Protein AF-X1GI51-F1 (afdb_monomer)

Secondary structure (DSSP, 8-state):
--THHHHHHHHHHHHHHHHHTSS---STTB-EEEEEEEEEEEETTEEEEEEEEEE--STT-BPPP---
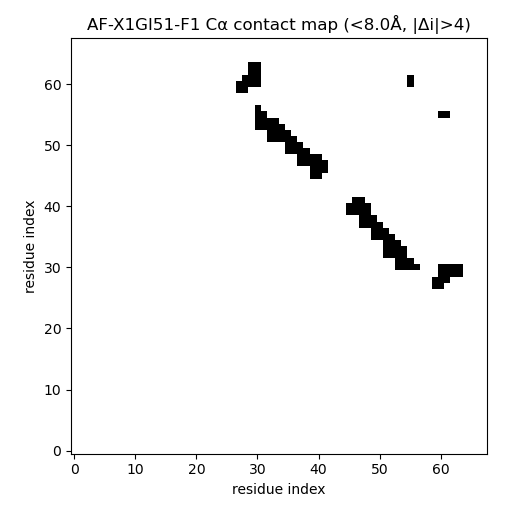
pLDDT: mean 79.6, std 14.2, range [50.38, 97.25]

Structure (mmCIF, N/CA/C/O backbone):
data_AF-X1GI51-F1
#
_entry.id   AF-X1GI51-F1
#
loop_
_atom_site.group_PDB
_atom_site.id
_atom_site.type_symbol
_atom_site.label_atom_id
_atom_site.label_alt_id
_atom_site.label_comp_id
_atom_site.label_asym_id
_atom_site.label_entity_id
_atom_site.label_seq_id
_atom_site.pdbx_PDB_ins_code
_atom_site.Cartn_x
_atom_site.Cartn_y
_atom_site.Cartn_z
_atom_site.occupancy
_atom_site.B_iso_or_equiv
_atom_site.auth_seq_id
_atom_site.auth_comp_id
_atom_site.auth_asym_id
_atom_site.auth_atom_id
_atom_site.pdbx_PDB_model_num
ATOM 1 N N . MET A 1 1 ? 43.363 24.241 -32.427 1.00 57.56 1 MET A N 1
ATOM 2 C CA . MET A 1 1 ? 42.318 24.685 -31.473 1.00 57.56 1 MET A CA 1
ATOM 3 C C . MET A 1 1 ? 40.917 24.198 -31.903 1.00 57.56 1 MET A C 1
ATOM 5 O O . MET A 1 1 ? 39.994 24.986 -31.954 1.00 57.56 1 MET A O 1
ATOM 9 N N . SER A 1 2 ? 40.743 22.901 -32.224 1.00 57.31 2 SER A N 1
ATOM 10 C CA . SER A 1 2 ? 39.490 22.360 -32.817 1.00 57.31 2 SER A CA 1
ATOM 11 C C . SER A 1 2 ? 38.963 21.079 -32.125 1.00 57.31 2 SER A C 1
ATOM 13 O O . SER A 1 2 ? 37.786 20.756 -32.208 1.00 57.31 2 SER A O 1
ATOM 15 N N . LYS A 1 3 ? 39.785 20.405 -31.301 1.00 61.25 3 LYS A N 1
ATOM 16 C CA . LYS A 1 3 ? 39.424 19.155 -30.594 1.00 61.25 3 LYS A CA 1
ATOM 17 C C . LYS A 1 3 ? 38.422 19.335 -29.431 1.00 61.25 3 LYS A C 1
ATOM 19 O O . LYS A 1 3 ? 37.940 18.349 -28.891 1.0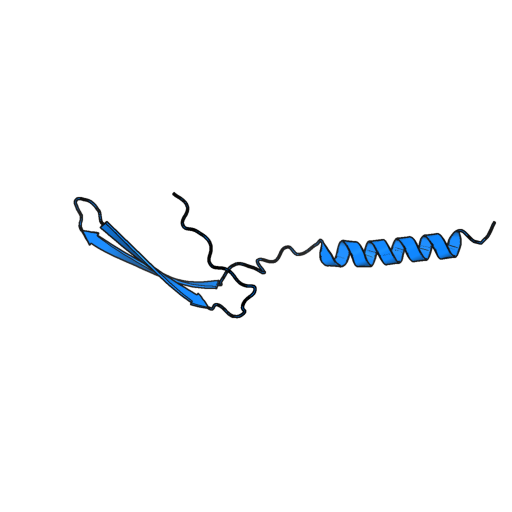0 61.25 3 LYS A O 1
ATOM 24 N N . LYS A 1 4 ? 38.097 20.580 -29.049 1.00 63.84 4 LYS A N 1
ATOM 25 C CA . LYS A 1 4 ? 37.156 20.907 -27.955 1.00 63.84 4 LYS A CA 1
ATOM 26 C C . LYS A 1 4 ? 35.683 20.927 -28.400 1.00 63.84 4 LYS A C 1
ATOM 28 O O . LYS A 1 4 ? 34.816 20.694 -27.569 1.00 63.84 4 LYS A O 1
ATOM 33 N N . ILE A 1 5 ? 35.408 21.141 -29.694 1.00 70.31 5 ILE A N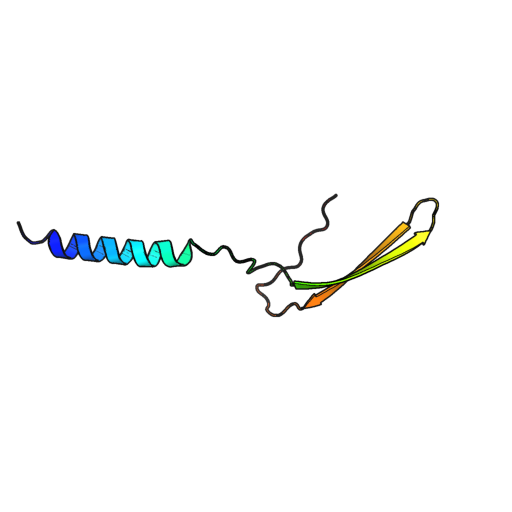 1
ATOM 34 C CA . ILE A 1 5 ? 34.048 21.108 -30.267 1.00 70.31 5 ILE A CA 1
ATOM 35 C C . ILE A 1 5 ? 33.377 19.726 -30.121 1.00 70.31 5 ILE A C 1
ATOM 37 O O . ILE A 1 5 ? 32.265 19.683 -29.597 1.00 70.31 5 ILE A O 1
ATOM 41 N N . PRO A 1 6 ? 34.012 18.592 -30.498 1.00 72.88 6 PRO A N 1
ATOM 42 C CA . PRO A 1 6 ? 33.361 17.286 -30.358 1.00 72.88 6 PRO A CA 1
ATOM 43 C C . PRO A 1 6 ? 33.214 16.872 -28.888 1.00 72.88 6 PRO A C 1
ATOM 45 O O . PRO A 1 6 ? 32.262 16.187 -28.527 1.00 72.88 6 PRO A O 1
ATOM 48 N N . LEU A 1 7 ? 34.128 17.334 -28.025 1.00 77.81 7 LEU A N 1
ATOM 49 C CA . LEU A 1 7 ? 34.098 17.068 -26.589 1.00 77.81 7 LEU A CA 1
ATOM 50 C C . LEU A 1 7 ? 32.895 17.742 -25.913 1.00 77.81 7 LEU A C 1
ATOM 52 O O . LEU A 1 7 ? 32.243 17.129 -25.074 1.00 77.81 7 LEU A O 1
ATOM 56 N N . LEU A 1 8 ? 32.571 18.977 -26.307 1.00 79.06 8 LEU A N 1
ATOM 57 C CA . LEU A 1 8 ? 31.422 19.703 -25.766 1.00 79.06 8 LEU A CA 1
ATOM 58 C C . LEU A 1 8 ? 30.091 19.051 -26.175 1.00 79.06 8 LEU A C 1
ATOM 60 O O . LEU A 1 8 ? 29.187 18.939 -25.351 1.00 79.06 8 LEU A O 1
ATOM 64 N N . GLY A 1 9 ? 29.997 18.560 -27.417 1.00 78.50 9 GLY A N 1
ATOM 65 C CA . GLY A 1 9 ? 28.826 17.819 -27.897 1.00 78.50 9 GLY A CA 1
ATOM 66 C C . GLY A 1 9 ? 28.610 16.497 -27.155 1.00 78.50 9 GLY A C 1
ATOM 67 O O . GLY A 1 9 ? 27.484 16.177 -26.783 1.00 78.50 9 GLY A O 1
ATOM 68 N N . LEU A 1 10 ? 29.689 15.762 -26.863 1.00 82.44 10 LEU A N 1
ATOM 69 C CA . LEU A 1 10 ? 29.616 14.521 -26.087 1.00 82.44 10 LEU A CA 1
ATOM 70 C C . LEU A 1 10 ? 29.175 14.774 -24.636 1.00 82.44 10 LEU A C 1
ATOM 72 O O . LEU A 1 10 ? 28.345 14.040 -24.110 1.00 82.44 10 LEU A O 1
ATOM 76 N N . ILE A 1 11 ? 29.683 15.835 -24.002 1.00 82.88 11 ILE A N 1
ATOM 77 C CA . ILE A 1 11 ? 29.282 16.218 -22.639 1.00 82.88 11 ILE A CA 1
ATOM 78 C C . ILE A 1 11 ? 27.799 16.611 -22.601 1.00 82.88 11 ILE A C 1
ATOM 80 O O . ILE A 1 11 ? 27.082 16.191 -21.697 1.00 82.88 11 ILE A O 1
ATOM 84 N N .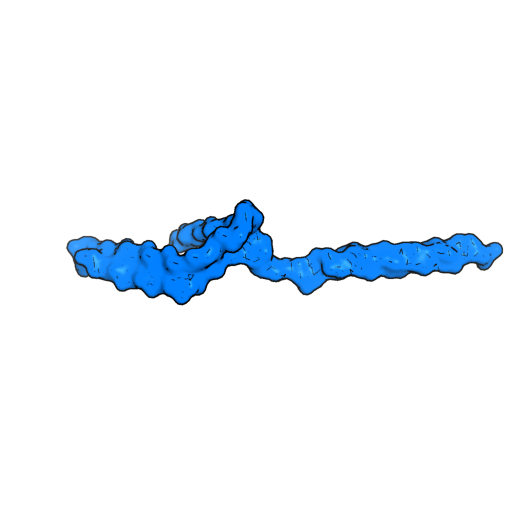 MET A 1 12 ? 27.314 17.353 -23.602 1.00 77.56 12 MET A N 1
ATOM 85 C CA . MET A 1 12 ? 25.892 17.703 -23.704 1.00 77.56 12 MET A CA 1
ATOM 86 C C . MET A 1 12 ? 24.997 16.470 -23.887 1.00 77.56 12 MET A C 1
ATOM 88 O O . MET A 1 12 ? 23.942 16.396 -23.264 1.00 77.56 12 MET A O 1
ATOM 92 N N . LEU A 1 13 ? 25.431 15.475 -24.669 1.00 76.69 13 LEU A N 1
ATOM 93 C CA . LEU A 1 13 ? 24.706 14.210 -24.837 1.00 76.69 13 LEU A CA 1
ATOM 94 C C . LEU A 1 13 ? 24.647 13.403 -23.531 1.00 76.69 13 LEU A C 1
ATOM 96 O O . LEU A 1 13 ? 23.596 12.875 -23.178 1.00 76.69 13 LEU A O 1
ATOM 100 N N . ILE A 1 14 ? 25.757 13.343 -22.792 1.00 78.25 14 ILE A N 1
ATOM 101 C CA . ILE A 1 14 ? 25.821 12.648 -21.501 1.00 78.25 14 ILE A CA 1
ATOM 102 C C . ILE A 1 14 ? 24.894 13.318 -20.482 1.00 78.25 14 ILE A C 1
ATOM 104 O O . ILE A 1 14 ? 24.178 12.619 -19.776 1.00 78.25 14 ILE A O 1
ATOM 108 N N . ILE A 1 15 ? 24.842 14.653 -20.436 1.00 72.88 15 ILE A N 1
ATOM 109 C CA . ILE A 1 15 ? 23.939 15.377 -19.527 1.00 72.88 15 ILE A CA 1
ATOM 110 C C . ILE A 1 15 ? 22.473 15.049 -19.836 1.00 72.88 15 IL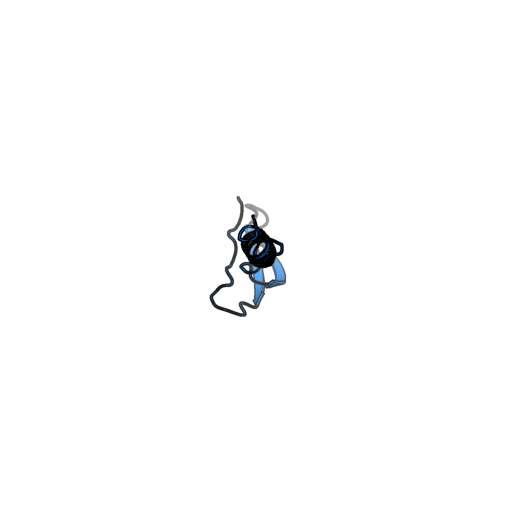E A C 1
ATOM 112 O O . ILE A 1 15 ? 21.723 14.777 -18.906 1.00 72.88 15 ILE A O 1
ATOM 116 N N . ILE A 1 16 ? 22.083 14.997 -21.115 1.00 72.06 16 ILE A N 1
ATOM 117 C CA . ILE A 1 16 ? 20.716 14.638 -21.540 1.00 72.06 16 ILE A CA 1
ATOM 118 C C . ILE A 1 16 ? 20.356 13.199 -21.128 1.00 72.06 16 ILE A C 1
ATOM 120 O O . ILE A 1 16 ? 19.243 12.947 -20.671 1.00 72.06 16 ILE A O 1
ATOM 124 N N . PHE A 1 17 ? 21.294 12.256 -21.247 1.00 64.94 17 PHE A N 1
ATOM 125 C CA . PHE A 1 17 ? 21.080 10.864 -20.832 1.00 64.94 17 PHE A CA 1
ATOM 126 C C . PHE A 1 17 ? 21.036 10.692 -19.307 1.00 64.94 17 PHE A C 1
ATOM 128 O O . PHE A 1 17 ? 20.249 9.894 -18.803 1.00 64.94 17 PHE A O 1
ATOM 135 N N . VAL A 1 18 ? 21.851 11.446 -18.564 1.00 67.50 18 VAL A N 1
ATOM 136 C CA . VAL A 1 18 ? 21.913 11.363 -17.096 1.00 67.50 18 VAL A CA 1
ATOM 137 C C . VAL A 1 18 ? 20.692 12.023 -16.445 1.00 67.50 18 VAL A C 1
ATOM 139 O O . VAL A 1 18 ? 20.167 11.490 -15.469 1.00 67.50 18 VAL A O 1
ATOM 142 N N . THR A 1 19 ? 20.175 13.130 -16.990 1.00 63.28 19 THR A N 1
ATOM 143 C CA . THR A 1 19 ? 18.961 13.782 -16.455 1.00 63.28 19 THR A CA 1
ATOM 144 C C . THR A 1 19 ? 17.660 13.095 -16.875 1.00 63.28 19 THR A C 1
ATOM 146 O O . THR A 1 19 ? 16.647 13.256 -16.190 1.00 63.28 19 THR A O 1
ATOM 149 N N . GLY A 1 20 ? 17.685 12.271 -17.931 1.00 55.53 20 GLY A N 1
ATOM 150 C CA . GLY A 1 20 ? 16.542 11.459 -18.362 1.00 55.53 20 GLY A CA 1
ATOM 151 C C . GLY A 1 20 ? 16.104 10.402 -17.340 1.00 55.53 20 GLY A C 1
ATOM 152 O O . GLY A 1 20 ? 14.923 10.078 -17.275 1.00 55.53 20 GLY A O 1
ATOM 153 N N . CYS A 1 21 ? 17.023 9.919 -16.494 1.00 57.62 21 CYS A N 1
ATOM 154 C CA . CYS A 1 21 ? 16.714 8.966 -15.420 1.00 57.62 21 CYS A CA 1
ATOM 155 C C . CYS A 1 21 ? 16.368 9.652 -14.081 1.00 57.62 21 CYS A C 1
ATOM 157 O O . CYS A 1 21 ? 15.920 8.998 -13.148 1.00 57.62 21 CYS A O 1
ATOM 159 N N . PHE A 1 22 ? 16.566 10.973 -13.967 1.00 53.69 22 PHE A N 1
ATOM 160 C CA . PHE A 1 22 ? 16.492 11.696 -12.687 1.00 53.69 22 PHE A CA 1
ATOM 161 C C . PHE A 1 22 ? 15.205 12.510 -12.477 1.00 53.69 22 PHE A C 1
ATOM 163 O O . PHE A 1 22 ? 15.074 13.188 -11.462 1.00 53.69 22 PHE A O 1
ATOM 170 N N . SER A 1 23 ? 14.259 12.471 -13.423 1.00 53.69 23 SER A N 1
ATOM 171 C CA . SER A 1 23 ? 13.063 13.338 -13.394 1.00 53.69 23 SER A CA 1
ATOM 172 C C . SER A 1 23 ? 11.739 12.609 -13.173 1.00 53.69 23 SER A C 1
ATOM 174 O O . SER A 1 23 ? 10.691 13.247 -13.144 1.00 53.69 23 SER A O 1
ATOM 176 N N . ILE A 1 24 ? 11.760 11.298 -12.961 1.00 53.56 24 ILE A N 1
ATOM 177 C CA . ILE A 1 24 ? 10.629 10.581 -12.389 1.00 53.56 24 ILE A CA 1
ATOM 178 C C . ILE A 1 24 ? 11.216 9.691 -11.294 1.00 53.56 24 ILE A C 1
ATOM 180 O O . ILE A 1 24 ? 11.918 8.726 -11.565 1.00 53.56 24 ILE A O 1
ATOM 184 N N . LEU A 1 25 ? 10.953 10.028 -10.038 1.00 51.56 25 LEU A N 1
ATOM 185 C CA . LEU A 1 25 ? 10.706 9.010 -9.032 1.00 51.56 25 LEU A CA 1
ATOM 186 C C . LEU A 1 25 ? 9.200 8.773 -9.155 1.00 51.56 25 LEU A C 1
ATOM 188 O O . LEU A 1 25 ? 8.439 9.415 -8.428 1.00 51.56 25 LEU A O 1
ATOM 192 N N . PRO A 1 26 ? 8.710 7.982 -10.138 1.00 50.38 26 PRO A N 1
ATOM 193 C CA . PRO A 1 26 ? 7.362 7.503 -9.991 1.00 50.38 26 PRO A CA 1
ATOM 194 C C . PRO A 1 26 ? 7.351 6.694 -8.698 1.00 50.38 26 PRO A C 1
ATOM 196 O O . PRO A 1 26 ? 8.369 6.216 -8.200 1.00 50.38 26 PRO A O 1
ATOM 199 N N . THR A 1 27 ? 6.174 6.495 -8.171 1.00 55.06 27 THR A N 1
ATOM 200 C CA . THR A 1 27 ? 5.823 5.436 -7.235 1.00 55.06 27 THR A CA 1
ATOM 201 C C . THR A 1 27 ? 6.094 4.023 -7.812 1.00 55.06 27 THR A C 1
ATOM 203 O O . THR A 1 27 ? 5.255 3.141 -7.687 1.00 55.06 27 THR A O 1
ATOM 206 N N . ILE A 1 28 ? 7.232 3.791 -8.486 1.00 58.47 28 ILE A N 1
ATOM 207 C CA . ILE A 1 28 ? 7.760 2.490 -8.938 1.00 58.47 28 ILE A CA 1
ATOM 208 C C . ILE A 1 28 ? 8.313 1.764 -7.723 1.00 58.47 28 ILE A C 1
ATOM 210 O O . ILE A 1 28 ? 9.519 1.685 -7.507 1.00 58.47 28 ILE A O 1
ATOM 214 N N . GLY A 1 29 ? 7.403 1.324 -6.872 1.00 65.75 29 GLY A N 1
ATOM 215 C CA . GLY A 1 29 ? 7.774 0.595 -5.675 1.00 65.75 29 GLY A CA 1
ATOM 216 C C . GLY A 1 29 ? 6.656 0.461 -4.664 1.00 65.75 29 GLY A C 1
ATOM 217 O O . GLY A 1 29 ? 6.806 -0.335 -3.758 1.00 65.75 29 GLY A O 1
ATOM 218 N N . LEU A 1 30 ? 5.536 1.179 -4.792 1.00 79.06 30 LEU A N 1
ATOM 219 C CA . LEU A 1 30 ? 4.405 0.989 -3.882 1.00 79.06 30 LEU A CA 1
ATOM 220 C C . LEU A 1 30 ? 3.231 0.340 -4.603 1.00 79.06 30 LEU A C 1
ATOM 222 O O . LEU A 1 30 ? 2.809 0.807 -5.663 1.00 79.06 30 LEU A O 1
ATOM 226 N N . ALA A 1 31 ? 2.709 -0.731 -4.008 1.00 86.94 31 ALA A N 1
ATOM 227 C CA . ALA A 1 31 ? 1.533 -1.429 -4.506 1.00 86.94 31 ALA A CA 1
ATOM 228 C C . ALA A 1 31 ? 0.309 -0.509 -4.510 1.00 86.94 31 ALA A C 1
ATOM 230 O O . ALA A 1 31 ? 0.086 0.260 -3.572 1.00 86.94 31 ALA A O 1
ATOM 231 N N . SER A 1 32 ? -0.493 -0.592 -5.573 1.00 89.62 32 SER A N 1
ATOM 232 C CA . SER A 1 32 ? -1.744 0.159 -5.659 1.00 89.62 32 SER A CA 1
ATOM 233 C C . SER A 1 32 ? -2.787 -0.467 -4.733 1.00 89.62 32 SER A C 1
ATOM 235 O O . SER A 1 32 ? -2.915 -1.690 -4.695 1.00 89.62 32 SER A O 1
ATOM 237 N N . VAL A 1 33 ? -3.519 0.370 -3.992 1.00 92.25 33 VAL A N 1
ATOM 238 C CA . VAL A 1 33 ? -4.614 -0.037 -3.103 1.00 92.25 33 VAL A CA 1
ATOM 239 C C . VAL A 1 33 ? -5.930 0.392 -3.739 1.00 92.25 33 VAL A C 1
ATOM 241 O O . VAL A 1 33 ? -6.155 1.582 -3.951 1.00 92.25 33 VAL A O 1
ATOM 244 N N . ASP A 1 34 ? -6.790 -0.578 -4.014 1.00 94.31 34 ASP A N 1
ATOM 245 C CA . ASP A 1 34 ? -8.101 -0.366 -4.624 1.00 94.31 34 ASP A CA 1
ATOM 246 C C . ASP A 1 34 ? -9.179 -0.130 -3.560 1.00 94.31 34 ASP A C 1
ATOM 248 O O . ASP A 1 34 ? -10.119 0.636 -3.775 1.00 94.31 34 ASP A O 1
ATOM 252 N N . GLU A 1 35 ? -9.053 -0.781 -2.399 1.00 96.44 35 GLU A N 1
ATOM 253 C CA . GLU A 1 35 ? -10.091 -0.771 -1.370 1.00 96.44 35 GLU A CA 1
ATOM 254 C C . GLU A 1 35 ? -9.519 -0.936 0.041 1.00 96.44 35 GLU A C 1
ATOM 256 O O . GLU A 1 35 ? -8.524 -1.634 0.250 1.00 96.44 35 GLU A O 1
ATOM 261 N N . ILE A 1 36 ? -10.172 -0.303 1.020 1.00 95.00 36 ILE A N 1
ATOM 262 C CA . ILE A 1 36 ? -9.829 -0.394 2.440 1.00 95.00 36 ILE A CA 1
ATOM 263 C C . ILE A 1 36 ? -11.108 -0.632 3.239 1.00 95.00 36 ILE A C 1
ATOM 265 O O . ILE A 1 36 ? -11.975 0.241 3.290 1.00 95.00 36 ILE A O 1
ATOM 269 N N . ASP A 1 37 ? -11.174 -1.766 3.934 1.00 97.25 37 ASP A N 1
ATOM 270 C CA . ASP A 1 37 ? -12.203 -2.028 4.938 1.00 97.25 37 ASP A CA 1
ATOM 271 C C . ASP A 1 37 ? -11.670 -1.779 6.340 1.00 97.25 37 ASP A C 1
ATOM 273 O O . ASP A 1 37 ? -10.582 -2.234 6.701 1.00 97.25 37 ASP A O 1
ATOM 277 N N . ILE A 1 38 ? -12.488 -1.123 7.159 1.00 95.12 38 ILE A N 1
ATOM 278 C CA . ILE A 1 38 ? -12.200 -0.870 8.568 1.00 95.12 38 ILE A CA 1
ATOM 279 C C . ILE A 1 38 ? -13.281 -1.552 9.400 1.00 95.12 38 ILE A C 1
ATOM 281 O O . ILE A 1 38 ? -14.445 -1.150 9.392 1.00 95.12 38 ILE A O 1
ATOM 285 N N . LEU A 1 39 ? -12.885 -2.587 10.131 1.00 95.75 39 LEU A N 1
ATOM 286 C CA . LEU A 1 39 ? -13.761 -3.398 10.965 1.00 95.75 39 LEU A CA 1
ATOM 287 C C . LEU A 1 39 ? -13.480 -3.082 12.433 1.00 95.75 39 LEU A C 1
ATOM 289 O O . LEU A 1 39 ? -12.400 -3.378 12.942 1.00 95.75 39 LEU A O 1
ATOM 293 N N . ILE A 1 40 ? -14.455 -2.494 13.122 1.00 94.75 40 ILE A N 1
ATOM 294 C CA . ILE A 1 40 ? -14.396 -2.296 14.574 1.00 94.75 40 ILE A CA 1
ATOM 295 C C . ILE A 1 40 ? -14.943 -3.565 15.225 1.00 94.75 40 ILE A C 1
ATOM 297 O O . ILE A 1 40 ? -16.122 -3.879 15.074 1.00 94.75 40 ILE A O 1
ATOM 301 N N . LEU A 1 41 ? -14.075 -4.304 15.912 1.00 93.69 41 LEU A N 1
ATOM 302 C CA . LEU A 1 41 ? -14.400 -5.605 16.499 1.00 93.69 41 LEU A CA 1
ATOM 303 C C . LEU A 1 41 ? -14.933 -5.460 17.926 1.00 93.69 41 LEU A C 1
ATOM 305 O O . LEU A 1 41 ? -15.917 -6.098 18.288 1.00 93.69 41 LEU A O 1
ATOM 309 N N . GLU A 1 42 ? -14.324 -4.574 18.714 1.00 92.38 42 GLU A N 1
ATOM 310 C CA . GLU A 1 42 ? -14.716 -4.297 20.097 1.00 92.38 42 GLU A CA 1
ATOM 311 C C . GLU A 1 42 ? -14.630 -2.798 20.387 1.00 92.38 42 GLU A C 1
ATOM 313 O O . GLU A 1 42 ? -13.825 -2.080 19.789 1.00 92.38 42 GLU A O 1
ATOM 318 N N . SER A 1 43 ? -15.462 -2.312 21.312 1.00 90.69 43 SER A N 1
ATOM 319 C CA . SER A 1 43 ? -15.443 -0.905 21.730 1.00 90.69 43 SER A CA 1
ATOM 320 C C . SER A 1 43 ? -14.504 -0.639 22.909 1.00 90.69 43 SER A C 1
ATOM 322 O O . SER A 1 43 ? -13.930 0.444 22.964 1.00 90.69 43 SER A O 1
ATOM 324 N N . PHE A 1 44 ? -14.323 -1.595 23.835 1.00 91.31 44 PHE A N 1
ATOM 325 C CA . PHE A 1 44 ? -13.429 -1.441 24.990 1.00 91.31 44 PHE A CA 1
ATOM 326 C C . PHE A 1 44 ? -12.791 -2.769 25.438 1.00 91.31 44 PHE A C 1
ATOM 328 O O . PHE A 1 44 ? -13.513 -3.628 25.945 1.00 91.31 44 PHE A O 1
ATOM 335 N N . PRO A 1 45 ? -11.449 -2.899 25.342 1.00 90.19 45 PRO A N 1
ATOM 336 C CA . PRO A 1 45 ? -10.539 -1.997 24.619 1.00 90.19 45 PRO A CA 1
ATOM 337 C C . PRO A 1 45 ? -10.914 -1.921 23.131 1.00 90.19 45 PRO A C 1
ATOM 339 O O . PRO A 1 45 ? -11.419 -2.889 22.573 1.00 90.19 45 PRO A O 1
ATOM 342 N N . VAL A 1 46 ? -10.716 -0.760 22.493 1.00 93.44 46 VAL A N 1
ATOM 343 C CA . VAL A 1 46 ? -11.074 -0.633 21.075 1.00 93.44 46 VAL A CA 1
ATOM 344 C C . VAL A 1 46 ? -10.169 -1.545 20.251 1.00 93.44 46 VAL A C 1
ATOM 346 O O . VAL A 1 46 ? -8.943 -1.489 20.374 1.00 93.44 46 VAL A O 1
ATOM 349 N N . GLN A 1 47 ? -10.772 -2.393 19.425 1.00 95.12 47 GLN A N 1
ATOM 350 C CA . GLN A 1 47 ? -10.049 -3.298 18.540 1.00 95.12 47 GLN A CA 1
ATOM 351 C C . GLN A 1 47 ? -10.491 -3.043 17.104 1.00 95.12 47 GLN A C 1
ATOM 353 O O . GLN A 1 47 ? -11.684 -3.064 16.802 1.00 95.12 47 GLN A O 1
ATOM 358 N N . ILE A 1 48 ? -9.522 -2.789 16.225 1.00 94.12 48 ILE A N 1
ATOM 359 C CA . ILE A 1 48 ? -9.757 -2.454 14.821 1.00 94.12 48 ILE A CA 1
ATOM 360 C C . ILE A 1 48 ? -8.975 -3.439 13.955 1.00 94.12 48 ILE A C 1
ATOM 362 O O . ILE A 1 48 ? -7.783 -3.647 14.175 1.00 94.12 48 ILE A O 1
ATOM 366 N N . ASN A 1 49 ? -9.647 -4.022 12.968 1.00 94.75 49 ASN A N 1
ATOM 367 C CA . ASN A 1 49 ? -9.042 -4.819 11.911 1.00 94.75 49 ASN A CA 1
ATOM 368 C C . ASN A 1 49 ? -9.167 -4.061 10.585 1.00 94.75 49 ASN A C 1
ATOM 370 O O . ASN A 1 49 ? -10.270 -3.678 10.194 1.00 94.75 49 ASN A O 1
ATOM 374 N N . VAL A 1 50 ? -8.043 -3.829 9.911 1.00 94.06 50 VAL A N 1
ATOM 375 C CA . VAL A 1 50 ? -7.997 -3.104 8.636 1.00 94.06 50 VAL A CA 1
ATOM 376 C C . VAL A 1 50 ? -7.595 -4.073 7.535 1.00 94.06 50 VAL A C 1
ATOM 378 O O . VAL A 1 50 ? -6.569 -4.742 7.645 1.00 94.06 50 VAL A O 1
ATOM 381 N N . ILE A 1 51 ? -8.393 -4.135 6.471 1.00 94.00 51 ILE A N 1
ATOM 382 C CA . ILE A 1 51 ? -8.138 -4.989 5.308 1.00 94.00 51 ILE A CA 1
ATOM 383 C C . ILE A 1 51 ? -7.956 -4.085 4.092 1.00 94.00 51 ILE A C 1
ATOM 385 O O . ILE A 1 51 ? -8.922 -3.513 3.597 1.00 94.00 51 ILE A O 1
ATOM 389 N N . ALA A 1 52 ? -6.723 -3.975 3.602 1.00 93.50 52 ALA A N 1
ATOM 390 C CA . ALA A 1 52 ? -6.423 -3.314 2.337 1.00 93.50 52 ALA A CA 1
ATOM 391 C C . ALA A 1 52 ? -6.379 -4.347 1.201 1.00 93.50 52 ALA A C 1
ATOM 393 O O . ALA A 1 52 ? -5.742 -5.396 1.332 1.00 93.50 52 ALA A O 1
ATOM 394 N N . ARG A 1 53 ? -7.052 -4.051 0.089 1.00 94.19 53 ARG A N 1
ATOM 395 C CA . ARG A 1 53 ? -7.051 -4.851 -1.143 1.00 94.19 53 ARG A CA 1
ATOM 396 C C . ARG A 1 53 ? -6.504 -4.016 -2.286 1.00 94.19 53 ARG A C 1
ATOM 398 O O . ARG A 1 53 ? -6.710 -2.807 -2.330 1.00 94.19 53 ARG A O 1
ATOM 405 N N . G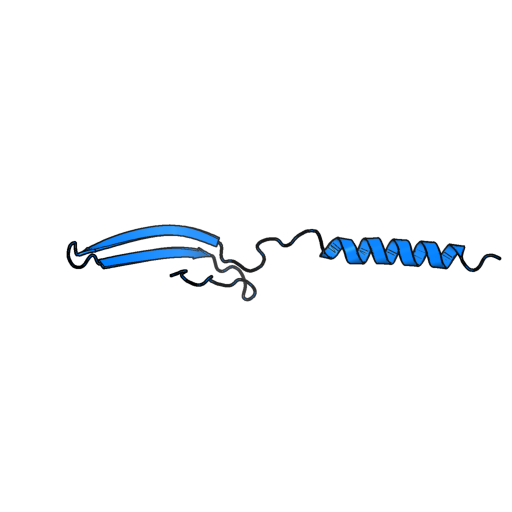LY A 1 54 ? -5.813 -4.661 -3.210 1.00 92.19 54 GLY A N 1
ATOM 406 C CA . GLY A 1 54 ? -5.173 -3.981 -4.320 1.00 92.19 54 GLY A CA 1
ATOM 407 C C . GLY A 1 54 ? -4.436 -4.947 -5.230 1.00 92.19 54 GLY A C 1
ATOM 408 O O . GLY A 1 54 ? -4.615 -6.165 -5.131 1.00 92.19 54 GLY A O 1
ATOM 409 N N . ASN A 1 55 ? -3.571 -4.400 -6.079 1.00 89.81 55 ASN A N 1
ATOM 410 C CA . ASN A 1 55 ? -2.792 -5.173 -7.035 1.00 89.81 55 ASN A CA 1
ATOM 411 C C . ASN A 1 55 ? -1.288 -5.052 -6.766 1.00 89.81 55 ASN A C 1
ATOM 413 O O . ASN A 1 55 ? -0.761 -3.954 -6.573 1.00 89.81 55 ASN A O 1
ATOM 417 N N . LEU A 1 56 ? -0.603 -6.195 -6.830 1.00 90.88 56 LEU A N 1
ATOM 418 C CA . LEU A 1 56 ? 0.852 -6.296 -6.809 1.00 90.88 56 LEU A CA 1
ATOM 419 C C . LEU A 1 56 ? 1.318 -6.755 -8.202 1.00 90.88 56 LEU A C 1
ATOM 421 O O . LEU A 1 56 ? 1.461 -7.956 -8.438 1.00 90.88 56 LEU A O 1
ATOM 425 N N . PRO A 1 57 ? 1.455 -5.818 -9.158 1.00 85.62 57 PRO A N 1
ATOM 426 C CA . PRO A 1 57 ? 1.568 -6.151 -10.577 1.00 85.62 57 PRO A CA 1
ATOM 427 C C . PRO A 1 57 ? 2.908 -6.790 -10.955 1.00 85.62 57 PRO A C 1
ATOM 429 O O . PRO A 1 57 ? 2.989 -7.488 -11.965 1.00 85.62 57 PRO A O 1
ATOM 432 N N . ASP A 1 58 ? 3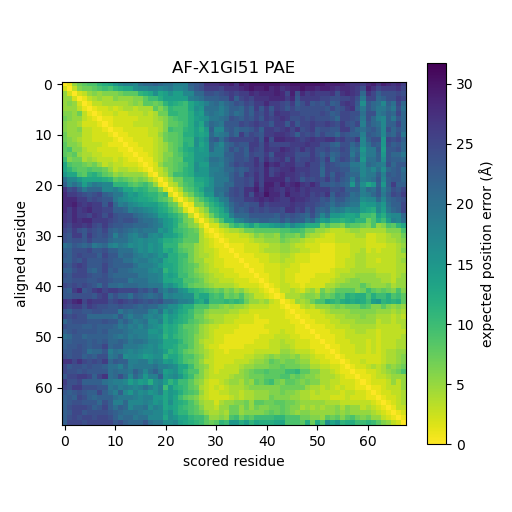.958 -6.551 -10.171 1.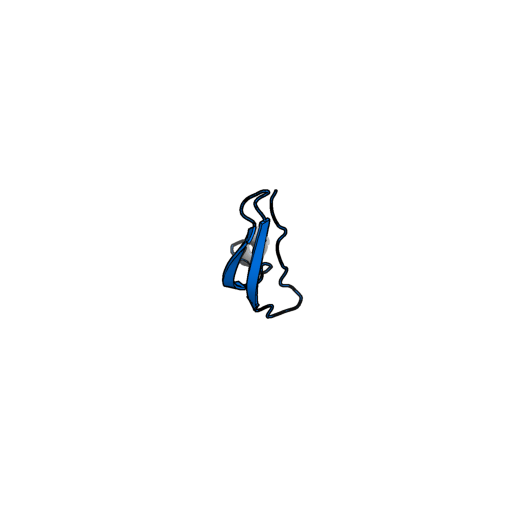00 85.31 58 ASP A N 1
ATOM 433 C CA . ASP A 1 58 ? 5.314 -6.995 -10.461 1.00 85.31 58 ASP A CA 1
ATOM 434 C C . ASP A 1 58 ? 6.124 -7.189 -9.164 1.00 85.31 58 ASP A C 1
ATOM 436 O O . ASP A 1 58 ? 5.756 -6.657 -8.114 1.00 85.31 58 ASP A O 1
ATOM 440 N N . PRO A 1 59 ? 7.229 -7.957 -9.209 1.00 80.31 59 PRO A N 1
ATOM 441 C CA . PRO A 1 59 ? 8.057 -8.226 -8.034 1.00 80.31 59 PRO A CA 1
ATOM 442 C C . PRO A 1 59 ? 8.925 -7.041 -7.579 1.00 80.31 59 PRO A C 1
ATOM 444 O O . PRO A 1 59 ? 9.604 -7.166 -6.565 1.00 80.31 59 PRO A O 1
ATOM 447 N N . CYS A 1 60 ? 8.971 -5.932 -8.325 1.00 83.19 60 CYS A N 1
ATOM 448 C CA . CYS A 1 60 ? 9.679 -4.713 -7.919 1.00 83.19 60 CYS A CA 1
ATOM 449 C C . CYS A 1 60 ? 8.779 -3.764 -7.115 1.00 83.19 60 CYS A C 1
ATOM 451 O O . CYS A 1 60 ? 9.255 -2.762 -6.586 1.00 83.19 60 CYS A O 1
ATOM 453 N N . THR A 1 61 ? 7.485 -4.068 -7.042 1.00 85.69 61 THR A N 1
ATOM 454 C CA . THR A 1 61 ? 6.508 -3.351 -6.239 1.00 85.69 61 THR A CA 1
ATOM 455 C C . THR A 1 61 ? 6.479 -3.926 -4.823 1.00 85.69 61 THR A C 1
ATOM 457 O O . THR A 1 61 ? 6.494 -5.139 -4.629 1.00 85.69 61 THR A O 1
ATOM 460 N N . GLU A 1 62 ? 6.409 -3.056 -3.823 1.00 85.19 62 GLU A N 1
ATOM 461 C CA . GLU A 1 62 ? 6.482 -3.399 -2.408 1.00 85.19 62 GLU A CA 1
ATOM 462 C C . GLU A 1 62 ? 5.235 -2.915 -1.654 1.00 85.19 62 GLU A C 1
ATOM 464 O O . GLU A 1 62 ? 4.546 -1.963 -2.042 1.00 85.19 62 GLU A O 1
ATOM 469 N N . ILE A 1 63 ? 4.927 -3.600 -0.553 1.00 88.38 63 ILE A N 1
ATOM 470 C CA . ILE A 1 63 ? 3.888 -3.186 0.392 1.00 88.38 63 ILE A CA 1
ATOM 471 C C . ILE A 1 63 ? 4.573 -2.362 1.479 1.00 88.38 63 ILE A C 1
ATOM 473 O O . ILE A 1 63 ? 5.502 -2.843 2.125 1.00 88.38 63 ILE A O 1
ATOM 477 N N . SER A 1 64 ? 4.112 -1.127 1.677 1.00 84.69 64 SER A N 1
ATOM 478 C CA . SER A 1 64 ? 4.668 -0.248 2.707 1.00 84.69 64 SER A CA 1
ATOM 479 C C . SER A 1 64 ? 4.289 -0.702 4.118 1.00 84.69 64 SER A C 1
ATOM 481 O O . SER A 1 64 ? 3.290 -1.389 4.335 1.00 84.69 64 SER A O 1
ATOM 483 N N . GLU A 1 65 ? 5.095 -0.289 5.087 1.00 84.38 65 GLU A N 1
ATOM 484 C CA . GLU A 1 65 ? 4.909 -0.604 6.497 1.00 84.38 65 GLU A CA 1
ATOM 485 C C . GLU A 1 65 ? 3.746 0.188 7.113 1.00 84.38 65 GLU A C 1
ATOM 487 O O . GLU A 1 65 ? 3.384 1.275 6.658 1.00 84.38 65 GLU A O 1
ATOM 492 N N . VAL A 1 66 ? 3.188 -0.329 8.210 1.00 82.44 66 VAL A N 1
ATOM 493 C CA . VAL A 1 66 ? 2.214 0.416 9.016 1.00 82.44 66 VAL A CA 1
ATOM 494 C C . VAL A 1 66 ? 2.970 1.370 9.940 1.00 82.44 66 VAL A C 1
ATOM 496 O O . VAL A 1 66 ? 3.696 0.932 10.833 1.00 82.44 66 VAL A O 1
ATOM 499 N N . LEU A 1 67 ? 2.789 2.677 9.739 1.00 82.94 67 LEU A N 1
ATOM 500 C CA . LEU A 1 67 ? 3.363 3.698 10.616 1.00 82.94 67 LEU A CA 1
ATOM 501 C C . LEU A 1 67 ? 2.639 3.707 11.972 1.00 82.94 67 LEU A C 1
ATOM 503 O O . LEU A 1 67 ? 1.415 3.588 12.031 1.00 82.94 67 LEU A O 1
ATOM 507 N N . LYS A 1 68 ? 3.421 3.823 13.049 1.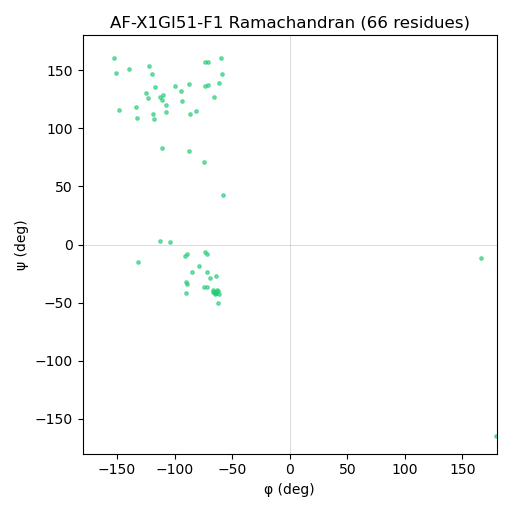00 71.38 68 LYS A N 1
ATOM 508 C CA . LYS A 1 68 ? 2.968 3.769 14.445 1.00 71.38 68 LYS A CA 1
ATOM 509 C C . LYS A 1 68 ? 2.577 5.137 14.996 1.00 71.38 68 LYS A C 1
ATOM 511 O O . LYS A 1 68 ? 3.286 6.116 14.679 1.00 71.38 68 LYS A O 1
#

Sequence (68 aa):
MSKKIPLLGLIMLIIIFVTGCFSILPTIGLASVDEIDILILESFPVQINVIARGNLPDPCTEISEVLK

Organism: NCBI:txid412755

Solvent-accessible surface area (backbone atoms only — not comparable to full-atom values): 4481 Å² total; per-residue (Å²): 144,66,78,60,60,65,52,52,54,51,52,55,51,50,50,57,59,59,52,67,68,69,76,62,85,65,76,83,35,55,48,53,73,78,46,76,47,80,42,79,79,42,83,81,75,70,37,75,49,76,50,78,41,63,53,76,92,48,92,73,44,36,82,80,82,86,85,131

Radius of gyration: 24.36 Å; Cα contacts (8 Å, |Δi|>4): 57; chains: 1; bounding box: 58×33×58 Å

Foldseek 3Di:
DPVVVVVVVVVVVVVVVVVVVVPDPDLQAAFDWPDKDWDFPDVVVTDIDIDTDGDDPDPSHDHDDDDD

Nearest PDB structures (foldseek):
  7zi4-assembly1_G  TM=2.315E-01  e=4.329E+00  Homo sapiens

Mean predicted aligned error: 13.0 Å